Protein AF-A0A9D8EQS2-F1 (afdb_monomer_lite)

Radius of gyration: 25.52 Å; chains: 1; bounding box: 80×22×50 Å

Foldseek 3Di:
DPPVVVVVVVVVVVPPPPVPVVVVVVVVVVCVVVVVLVVVLVVLVVVLVVLVVVLVVLVVCLCPPCVVVVNCVCVVVSVVVNVVSVVVSVVSVVVSVVSVVD

Structure (mmCIF, N/CA/C/O backbone):
data_AF-A0A9D8EQS2-F1
#
_entry.id   AF-A0A9D8EQS2-F1
#
loop_
_atom_site.group_PDB
_atom_site.id
_atom_site.type_symbol
_atom_site.label_atom_id
_atom_site.label_alt_id
_atom_site.label_comp_id
_atom_site.label_asym_id
_atom_site.label_entity_id
_atom_site.label_seq_id
_atom_site.pdbx_PDB_ins_code
_atom_site.Cartn_x
_atom_site.Cartn_y
_atom_site.Cartn_z
_atom_site.occupancy
_atom_site.B_iso_or_equiv
_atom_site.auth_seq_id
_atom_site.auth_comp_id
_atom_site.auth_asym_id
_atom_site.auth_atom_id
_atom_site.pdbx_PDB_model_num
ATOM 1 N N . MET A 1 1 ? 59.128 -8.282 -11.156 1.00 52.72 1 MET A N 1
ATOM 2 C CA . MET A 1 1 ? 58.688 -6.878 -11.334 1.00 52.72 1 MET A CA 1
ATOM 3 C C . MET A 1 1 ? 57.461 -6.702 -12.256 1.00 52.72 1 MET A C 1
ATOM 5 O O . MET A 1 1 ? 57.143 -5.578 -12.597 1.00 52.72 1 MET A O 1
ATOM 9 N N . HIS A 1 2 ? 56.726 -7.765 -12.632 1.00 56.97 2 HIS A N 1
ATOM 10 C CA . HIS A 1 2 ? 55.561 -7.673 -13.544 1.00 56.97 2 HIS A CA 1
ATOM 11 C C . HIS A 1 2 ? 54.179 -7.747 -12.859 1.00 56.97 2 HIS A C 1
ATOM 13 O O . HIS A 1 2 ? 53.157 -7.644 -13.532 1.00 56.97 2 HIS A O 1
ATOM 19 N N . LYS A 1 3 ? 54.122 -7.941 -11.533 1.00 58.62 3 LYS A N 1
ATOM 20 C CA . LYS A 1 3 ? 52.856 -8.087 -10.787 1.00 58.62 3 LYS A CA 1
ATOM 21 C C . LYS A 1 3 ? 52.304 -6.747 -10.268 1.00 58.62 3 LYS A C 1
ATOM 23 O O . LYS A 1 3 ? 51.100 -6.548 -10.290 1.00 58.62 3 LYS A O 1
ATOM 28 N N . LEU A 1 4 ? 53.190 -5.798 -9.950 1.00 60.03 4 LEU A N 1
ATOM 29 C CA . LEU A 1 4 ? 52.857 -4.483 -9.377 1.00 60.03 4 LEU A CA 1
ATOM 30 C C . LEU A 1 4 ? 52.308 -3.466 -10.397 1.00 60.03 4 LEU A C 1
ATOM 32 O O . LEU A 1 4 ? 51.703 -2.474 -10.017 1.00 60.03 4 LEU A O 1
ATOM 36 N N . LEU A 1 5 ? 52.497 -3.704 -11.702 1.00 62.81 5 LEU A N 1
ATOM 37 C CA . LEU A 1 5 ? 51.922 -2.854 -12.754 1.00 62.81 5 LEU A CA 1
ATOM 38 C C . LEU A 1 5 ? 50.451 -3.177 -13.036 1.00 62.81 5 LEU A C 1
ATOM 40 O O . LEU A 1 5 ? 49.750 -2.332 -13.574 1.00 62.81 5 LEU A O 1
ATOM 44 N N . ARG A 1 6 ? 49.978 -4.382 -12.689 1.00 60.25 6 ARG A N 1
ATOM 45 C CA . ARG A 1 6 ? 48.573 -4.756 -12.887 1.00 60.25 6 ARG A CA 1
ATOM 46 C C . ARG A 1 6 ? 47.681 -4.190 -11.791 1.00 60.25 6 ARG A C 1
ATOM 48 O O . ARG A 1 6 ? 46.654 -3.621 -12.121 1.00 60.25 6 ARG A O 1
ATOM 55 N N . GLU A 1 7 ? 48.090 -4.282 -10.528 1.00 60.06 7 GLU A N 1
ATOM 56 C CA . GLU A 1 7 ? 47.300 -3.753 -9.402 1.00 60.06 7 GLU A CA 1
ATOM 57 C C . GLU A 1 7 ? 47.101 -2.235 -9.507 1.00 60.06 7 GLU A C 1
ATOM 59 O O . GLU A 1 7 ? 45.974 -1.766 -9.410 1.00 60.06 7 GLU A O 1
ATOM 64 N N . ASN A 1 8 ? 48.141 -1.485 -9.887 1.00 58.84 8 ASN A N 1
ATOM 65 C CA . ASN A 1 8 ? 48.027 -0.040 -10.117 1.00 58.84 8 ASN A CA 1
ATOM 66 C C . ASN A 1 8 ? 47.147 0.344 -11.322 1.00 58.84 8 ASN A C 1
ATOM 68 O O . ASN A 1 8 ? 46.695 1.481 -11.386 1.00 58.84 8 ASN A O 1
ATOM 72 N N . PHE A 1 9 ? 46.923 -0.556 -12.288 1.00 59.72 9 PHE A N 1
ATOM 73 C CA . PHE A 1 9 ? 45.974 -0.316 -13.384 1.00 59.72 9 PHE A CA 1
ATOM 74 C C . PHE A 1 9 ? 44.527 -0.556 -12.926 1.00 59.72 9 PHE A C 1
ATOM 76 O O . PHE A 1 9 ? 43.649 0.220 -13.281 1.00 59.72 9 PHE A O 1
ATOM 83 N N . TYR A 1 10 ? 44.289 -1.568 -12.081 1.00 60.00 10 TYR A N 1
ATOM 84 C CA . TYR A 1 10 ? 42.956 -1.860 -11.540 1.00 60.00 10 TYR A CA 1
ATOM 85 C C .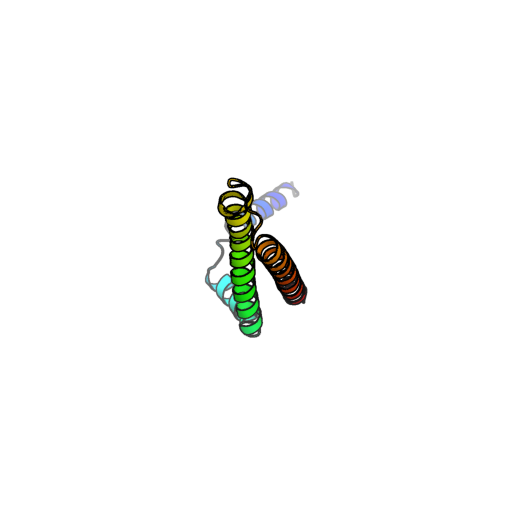 TYR A 1 10 ? 42.478 -0.826 -10.511 1.00 60.00 10 TYR A C 1
ATOM 87 O O . TYR A 1 10 ? 41.305 -0.468 -10.538 1.00 60.00 10 TYR A O 1
ATOM 95 N N . GLU A 1 11 ? 43.357 -0.311 -9.647 1.00 57.00 11 GLU A N 1
ATOM 96 C CA . GLU A 1 11 ? 42.986 0.702 -8.640 1.00 57.00 11 GLU A CA 1
ATOM 97 C C . GLU A 1 11 ? 42.620 2.051 -9.300 1.00 57.00 11 GLU A C 1
ATOM 99 O O . GLU A 1 11 ? 41.679 2.728 -8.891 1.00 57.00 11 GLU A O 1
ATOM 104 N N . LYS A 1 12 ? 43.316 2.417 -10.389 1.00 51.78 12 LYS A N 1
ATOM 105 C CA . LYS A 1 12 ? 43.167 3.719 -11.064 1.00 51.78 12 LYS A CA 1
ATOM 106 C C . LYS A 1 12 ? 41.942 3.816 -11.980 1.00 51.78 12 LYS A C 1
ATOM 108 O O . LYS A 1 12 ? 41.415 4.907 -12.173 1.00 51.78 12 LYS A O 1
ATOM 113 N N . ASP A 1 13 ? 41.459 2.689 -12.506 1.00 56.91 13 ASP A N 1
ATOM 114 C CA . ASP A 1 13 ? 40.234 2.635 -13.320 1.00 56.91 13 ASP A CA 1
ATOM 115 C C . ASP A 1 13 ? 38.948 2.776 -12.475 1.00 56.91 13 ASP A C 1
ATOM 117 O O . ASP A 1 13 ? 37.878 3.079 -13.016 1.00 56.91 13 ASP A O 1
ATOM 121 N N . ILE A 1 14 ? 39.034 2.569 -11.154 1.00 59.22 14 ILE A N 1
ATOM 122 C CA . ILE A 1 14 ? 37.894 2.671 -10.228 1.00 59.22 14 ILE A CA 1
ATOM 123 C C . ILE A 1 14 ? 37.702 4.117 -9.735 1.00 59.22 14 ILE A C 1
ATOM 125 O O . ILE A 1 14 ? 36.561 4.541 -9.549 1.00 59.22 14 ILE A O 1
ATOM 129 N N . GLU A 1 15 ? 38.774 4.904 -9.593 1.00 58.09 15 GLU A N 1
ATOM 130 C CA . GLU A 1 15 ? 38.707 6.268 -9.035 1.00 58.09 15 GLU A CA 1
ATOM 131 C C . GLU A 1 15 ? 38.227 7.359 -10.014 1.00 58.09 15 GLU A C 1
ATOM 133 O O . GLU A 1 15 ? 37.746 8.398 -9.567 1.00 58.09 15 GLU A O 1
ATOM 138 N N . GLU A 1 16 ? 38.264 7.142 -11.334 1.00 56.59 16 GLU A N 1
ATOM 139 C CA . GLU A 1 16 ? 37.928 8.192 -12.319 1.00 56.59 16 GLU A CA 1
ATOM 140 C C . GLU A 1 16 ? 36.873 7.816 -13.364 1.00 56.59 16 GLU A C 1
ATOM 142 O O . GLU A 1 16 ? 36.673 8.530 -14.353 1.00 56.59 16 GLU A O 1
ATOM 147 N N . LYS A 1 17 ? 36.093 6.755 -13.138 1.00 60.97 17 LYS A N 1
ATOM 148 C CA . LYS A 1 17 ? 34.895 6.520 -13.953 1.00 60.97 17 LYS A CA 1
ATOM 149 C C . LYS A 1 17 ? 33.774 7.454 -13.498 1.00 60.97 17 LYS A C 1
ATOM 151 O O . LYS A 1 17 ? 32.770 7.019 -12.937 1.00 60.97 17 LYS A O 1
ATOM 156 N N . GLN A 1 18 ? 33.955 8.755 -13.735 1.00 63.59 18 GLN A N 1
ATOM 157 C CA . GLN A 1 18 ? 32.896 9.747 -13.596 1.00 63.59 18 GLN A CA 1
ATOM 158 C C . GLN A 1 18 ? 31.686 9.210 -14.355 1.00 63.59 18 GLN A C 1
ATOM 160 O O . GLN A 1 18 ? 31.765 8.938 -15.556 1.00 63.59 18 GLN A O 1
ATOM 165 N N . LEU A 1 19 ? 30.599 8.959 -13.628 1.00 64.88 19 LEU A N 1
ATOM 166 C CA . LEU A 1 19 ? 29.371 8.408 -14.176 1.00 64.88 19 LEU A CA 1
ATOM 167 C C . LEU A 1 19 ? 28.833 9.402 -15.213 1.00 64.88 19 LEU A C 1
ATOM 169 O O . LEU A 1 19 ? 28.110 10.338 -14.872 1.00 64.88 19 LEU A O 1
ATOM 173 N N . ASP A 1 20 ? 29.235 9.239 -16.476 1.00 79.00 20 ASP A N 1
ATOM 174 C CA . ASP A 1 20 ? 28.861 10.158 -17.541 1.00 79.00 20 ASP A CA 1
ATOM 175 C C . ASP A 1 20 ? 27.337 10.138 -17.659 1.00 79.00 20 ASP A C 1
ATOM 177 O O . ASP A 1 20 ? 26.719 9.132 -18.031 1.00 79.00 20 ASP A O 1
ATOM 181 N N . ARG A 1 21 ? 26.721 11.276 -17.332 1.00 75.19 21 ARG A N 1
ATOM 182 C CA . ARG A 1 21 ? 25.273 11.483 -17.387 1.00 75.19 21 ARG A CA 1
ATOM 183 C C . ARG A 1 21 ? 24.719 11.088 -18.758 1.00 75.19 21 ARG A C 1
ATOM 185 O O . ARG A 1 21 ? 23.594 10.596 -18.846 1.00 75.19 21 ARG A O 1
ATOM 192 N N . ARG A 1 22 ? 25.514 11.225 -19.826 1.00 79.31 22 ARG A N 1
ATOM 193 C CA . ARG A 1 22 ? 25.165 10.800 -21.188 1.00 79.31 22 ARG A CA 1
ATOM 194 C C . ARG A 1 22 ? 25.039 9.281 -21.326 1.00 79.31 22 ARG A C 1
ATOM 196 O O . ARG A 1 22 ? 24.165 8.811 -22.053 1.00 79.31 22 ARG A O 1
ATOM 203 N N . THR A 1 23 ? 25.869 8.518 -20.623 1.00 75.44 23 THR A N 1
ATOM 204 C CA . THR A 1 23 ? 25.820 7.049 -20.582 1.00 75.44 23 THR A CA 1
ATOM 205 C C . THR A 1 23 ? 24.595 6.566 -19.805 1.00 75.44 23 THR A C 1
ATOM 207 O O . THR A 1 23 ? 23.861 5.708 -20.296 1.00 75.44 23 THR A O 1
ATOM 210 N N . VAL A 1 24 ? 24.284 7.196 -18.667 1.00 79.94 24 VAL A N 1
ATOM 211 C CA . VAL A 1 24 ? 23.060 6.914 -17.888 1.00 79.94 24 VAL A CA 1
ATOM 212 C C . VAL A 1 24 ? 21.798 7.219 -18.702 1.00 79.94 24 VAL A C 1
ATOM 214 O O . VAL A 1 24 ? 20.863 6.422 -18.735 1.00 79.94 24 VAL A O 1
ATOM 217 N N . LEU A 1 25 ? 21.781 8.335 -19.434 1.00 80.94 25 LEU A N 1
ATOM 218 C CA . LEU A 1 25 ? 20.661 8.704 -20.305 1.00 80.94 25 LEU A CA 1
ATOM 219 C C . LEU A 1 25 ? 20.453 7.716 -21.465 1.00 80.94 25 LEU A C 1
ATOM 221 O O . LEU A 1 25 ? 19.309 7.466 -21.847 1.00 80.94 25 LEU A O 1
ATOM 225 N N . LYS A 1 26 ? 21.524 7.119 -22.008 1.00 79.69 26 LYS A N 1
ATOM 226 C CA . LYS A 1 26 ? 21.409 6.050 -23.016 1.00 79.69 26 LYS A CA 1
ATOM 227 C C . LYS A 1 26 ? 20.785 4.784 -22.429 1.00 79.69 26 LYS A C 1
ATOM 229 O O . LYS A 1 26 ? 19.923 4.203 -23.079 1.00 79.69 26 LYS A O 1
ATOM 234 N N . LEU A 1 27 ? 21.156 4.403 -21.204 1.00 76.62 27 LEU A N 1
ATOM 235 C CA . LEU A 1 27 ? 20.557 3.271 -20.483 1.00 76.62 27 LEU A CA 1
ATOM 236 C C . LEU A 1 27 ? 19.072 3.512 -20.173 1.00 76.62 27 LEU A C 1
ATOM 238 O O . LEU A 1 27 ? 18.243 2.646 -20.435 1.00 76.62 27 LEU A O 1
ATOM 242 N N . LEU A 1 28 ? 18.702 4.722 -19.744 1.00 76.62 28 LEU A N 1
ATOM 243 C CA . LEU A 1 28 ? 17.294 5.121 -19.591 1.00 76.62 28 LEU A CA 1
ATOM 244 C C . LEU A 1 28 ? 16.520 5.072 -20.923 1.00 76.62 28 LEU A C 1
ATOM 246 O O . LEU A 1 28 ? 15.309 4.851 -20.941 1.00 76.62 28 LEU A O 1
ATOM 250 N N . GLY A 1 29 ? 17.214 5.224 -22.054 1.00 76.69 29 GLY A N 1
ATOM 251 C CA . GLY A 1 29 ? 16.670 4.994 -23.391 1.00 76.69 29 GLY A CA 1
ATOM 252 C C . GLY A 1 29 ? 16.236 3.546 -23.654 1.00 76.69 29 GLY A C 1
ATOM 253 O O . GLY A 1 29 ? 15.306 3.342 -24.430 1.00 76.69 29 GLY A O 1
ATOM 254 N N . TYR A 1 30 ? 16.821 2.556 -22.974 1.00 72.25 30 TYR A N 1
ATOM 255 C CA . TYR A 1 30 ? 16.389 1.152 -23.051 1.00 72.25 30 TYR A CA 1
ATOM 256 C C . TYR A 1 30 ? 15.157 0.851 -22.188 1.00 72.25 30 TYR A C 1
ATOM 258 O O . TYR A 1 30 ? 14.444 -0.108 -22.458 1.00 72.25 30 TYR A O 1
ATOM 266 N N . VAL A 1 31 ? 14.844 1.706 -21.209 1.00 72.81 31 VAL A N 1
ATOM 267 C CA . VAL A 1 31 ? 13.598 1.640 -20.417 1.00 72.81 31 VAL A CA 1
ATOM 268 C C . VAL A 1 31 ? 12.405 2.193 -21.214 1.00 72.81 31 VAL A C 1
ATOM 270 O O . VAL A 1 31 ? 11.244 1.952 -20.891 1.00 72.81 31 VAL A O 1
ATOM 273 N N . LYS A 1 32 ? 12.670 2.927 -22.303 1.00 71.69 32 LYS A N 1
ATOM 274 C CA . LYS A 1 32 ? 11.669 3.596 -23.147 1.00 71.69 32 LYS A CA 1
ATOM 275 C C . LYS A 1 32 ? 10.534 2.683 -23.666 1.00 71.69 32 LYS A C 1
ATOM 277 O O . LYS A 1 32 ? 9.401 3.160 -23.613 1.00 71.69 32 LYS A O 1
ATOM 282 N N . PRO A 1 33 ? 10.763 1.430 -24.116 1.00 77.19 33 PRO A N 1
ATOM 283 C CA . PRO A 1 33 ? 9.682 0.506 -24.482 1.00 77.19 33 PRO A CA 1
ATOM 284 C C . PRO A 1 33 ? 8.846 -0.001 -23.289 1.00 77.19 33 PRO A C 1
ATOM 286 O O . PRO A 1 33 ? 7.693 -0.363 -23.488 1.00 77.19 33 PRO A O 1
ATOM 289 N N . TYR A 1 34 ? 9.364 0.049 -22.056 1.00 78.19 34 TYR A N 1
ATOM 290 C CA . TYR A 1 34 ? 8.699 -0.444 -20.836 1.00 78.19 34 TYR A CA 1
ATOM 291 C C . TYR A 1 34 ? 8.128 0.671 -19.949 1.00 78.19 34 TYR A C 1
ATOM 293 O O . TYR A 1 34 ? 7.760 0.436 -18.802 1.00 78.19 34 TYR A O 1
ATOM 301 N N . LYS A 1 35 ? 8.023 1.906 -20.458 1.00 81.19 35 LYS A N 1
ATOM 302 C CA . LYS A 1 35 ? 7.525 3.062 -19.688 1.00 81.19 35 LYS A CA 1
ATOM 303 C C . LYS A 1 35 ? 6.144 2.848 -19.076 1.00 81.19 35 LYS A C 1
ATOM 305 O O . LYS A 1 35 ? 5.878 3.387 -18.007 1.00 81.19 35 LYS A O 1
ATOM 310 N N . PHE A 1 36 ? 5.280 2.089 -19.750 1.00 83.69 36 PHE A N 1
ATOM 311 C CA . PHE A 1 36 ? 3.962 1.749 -19.225 1.00 83.69 36 PHE A CA 1
ATOM 312 C C . PHE A 1 36 ? 4.065 0.828 -18.005 1.00 83.69 36 PHE A C 1
ATOM 314 O O . PHE A 1 36 ? 3.471 1.139 -16.980 1.00 83.69 36 PHE A O 1
ATOM 321 N N . LEU A 1 37 ? 4.873 -0.238 -18.083 1.00 82.81 37 LEU A N 1
ATOM 322 C CA . LEU A 1 37 ? 5.123 -1.134 -16.950 1.00 82.81 37 LEU A CA 1
ATOM 323 C C . LEU A 1 37 ? 5.762 -0.366 -15.794 1.00 82.81 37 LEU A C 1
ATOM 325 O O . LEU A 1 37 ? 5.288 -0.457 -14.672 1.00 82.81 37 LEU A O 1
ATOM 329 N N . LEU A 1 38 ? 6.767 0.469 -16.075 1.00 84.50 38 LEU A N 1
ATOM 330 C CA . LEU A 1 38 ? 7.417 1.290 -15.055 1.00 84.50 38 LEU A CA 1
ATOM 331 C C . LEU A 1 38 ? 6.419 2.237 -14.366 1.00 84.50 38 LEU A C 1
ATOM 333 O O . LEU A 1 38 ? 6.399 2.335 -13.143 1.00 84.50 38 LEU A O 1
ATOM 337 N N . GLY A 1 39 ? 5.573 2.917 -15.147 1.00 87.69 39 GLY A N 1
ATOM 338 C CA . GLY A 1 39 ? 4.527 3.792 -14.618 1.00 87.69 39 GLY A CA 1
ATOM 339 C C . GLY A 1 39 ? 3.501 3.031 -13.778 1.00 87.69 39 GLY A C 1
ATOM 340 O O . GLY A 1 39 ? 3.133 3.496 -12.701 1.00 87.69 39 GLY A O 1
ATOM 341 N N . LEU A 1 40 ? 3.093 1.845 -14.232 1.00 86.75 40 LEU A N 1
A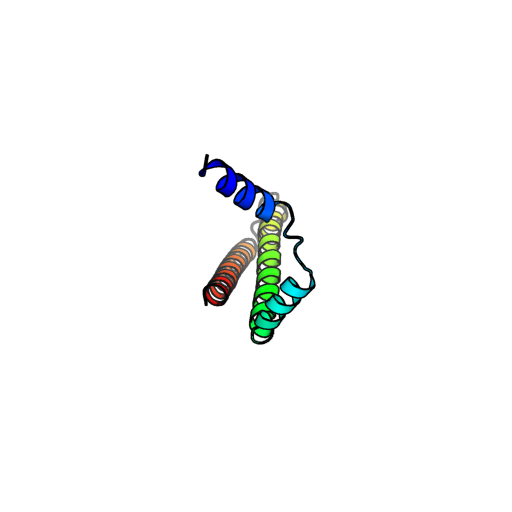TOM 342 C CA . LEU A 1 40 ? 2.182 0.964 -13.510 1.00 86.75 40 LEU A CA 1
ATOM 343 C C . LEU A 1 40 ? 2.796 0.481 -12.189 1.00 86.75 40 LEU A C 1
ATOM 345 O O . LEU A 1 40 ? 2.133 0.567 -11.161 1.00 86.75 40 LEU A O 1
ATOM 349 N N . THR A 1 41 ? 4.063 0.062 -12.179 1.00 85.31 41 THR A N 1
ATOM 350 C CA . THR A 1 41 ? 4.781 -0.353 -10.964 1.00 85.31 41 THR A CA 1
ATOM 351 C C . THR A 1 41 ? 4.913 0.791 -9.965 1.00 85.31 41 THR A C 1
ATOM 353 O O . THR A 1 41 ? 4.668 0.591 -8.778 1.00 85.31 41 THR A O 1
ATOM 356 N N . VAL A 1 42 ? 5.253 2.002 -10.420 1.00 89.94 42 VAL A N 1
ATOM 357 C CA . VAL A 1 42 ? 5.307 3.189 -9.546 1.00 89.94 42 VAL A CA 1
ATOM 358 C C . VAL A 1 42 ? 3.924 3.504 -8.976 1.00 89.94 42 VAL A C 1
ATOM 360 O O . VAL A 1 42 ? 3.800 3.794 -7.789 1.00 89.94 42 VAL A O 1
ATOM 363 N N . PHE A 1 43 ? 2.877 3.422 -9.794 1.00 90.19 43 PHE A N 1
ATOM 364 C CA . PHE A 1 43 ? 1.506 3.646 -9.346 1.00 90.19 43 PHE A CA 1
ATOM 365 C C . PHE A 1 43 ? 1.052 2.605 -8.312 1.00 90.19 43 PHE A C 1
ATOM 367 O O . PHE A 1 43 ? 0.525 2.977 -7.264 1.00 90.19 43 PHE A O 1
ATOM 374 N N . LEU A 1 44 ? 1.315 1.321 -8.570 1.00 86.25 44 LEU A N 1
ATOM 375 C CA . LEU A 1 44 ? 1.093 0.226 -7.624 1.00 86.25 44 LEU A CA 1
ATOM 376 C C . LEU A 1 44 ? 1.827 0.495 -6.311 1.00 86.25 44 LEU A C 1
ATOM 378 O O . LEU A 1 44 ? 1.195 0.467 -5.266 1.00 86.25 44 LEU A O 1
ATOM 382 N N . LEU A 1 45 ? 3.110 0.860 -6.366 1.00 89.50 45 LEU A N 1
ATOM 383 C CA . LEU A 1 45 ? 3.917 1.170 -5.186 1.00 89.50 45 LEU A CA 1
ATOM 384 C C . LEU A 1 45 ? 3.302 2.284 -4.326 1.00 89.50 45 LEU A C 1
ATOM 386 O O . LEU A 1 45 ? 3.289 2.172 -3.102 1.00 89.50 45 LEU A O 1
ATOM 390 N N . LEU A 1 46 ? 2.762 3.336 -4.948 1.00 93.00 46 LEU A N 1
ATOM 391 C CA . LEU A 1 46 ? 2.066 4.405 -4.225 1.00 93.00 46 LEU A CA 1
ATOM 392 C C . LEU A 1 46 ? 0.778 3.910 -3.555 1.00 93.00 46 LEU A C 1
ATOM 394 O O . LEU A 1 46 ? 0.500 4.302 -2.422 1.00 93.00 46 LEU A O 1
ATOM 398 N N . ILE A 1 47 ? 0.006 3.046 -4.222 1.00 89.62 47 ILE A N 1
ATOM 399 C CA . ILE A 1 47 ? -1.190 2.427 -3.630 1.00 89.62 47 ILE A CA 1
ATOM 400 C C . ILE A 1 47 ? -0.799 1.555 -2.438 1.00 89.62 47 ILE A C 1
ATOM 402 O O . ILE A 1 47 ? -1.416 1.670 -1.379 1.00 89.62 47 ILE A O 1
ATOM 406 N N . THR A 1 48 ? 0.229 0.719 -2.584 1.00 87.06 48 THR A N 1
ATOM 407 C CA . THR A 1 48 ? 0.708 -0.157 -1.510 1.00 87.06 48 THR A CA 1
ATOM 408 C C . THR A 1 48 ? 1.156 0.671 -0.306 1.00 87.06 48 THR A C 1
ATOM 410 O O . THR A 1 48 ? 0.696 0.428 0.805 1.00 87.06 48 THR A O 1
ATOM 413 N N . ALA A 1 49 ? 1.947 1.726 -0.527 1.00 90.81 49 ALA A N 1
ATOM 414 C CA . ALA A 1 49 ? 2.374 2.637 0.537 1.00 90.81 49 ALA A CA 1
ATOM 415 C C . ALA A 1 49 ? 1.192 3.360 1.214 1.00 90.81 49 ALA A C 1
ATOM 417 O O . ALA A 1 49 ? 1.191 3.566 2.426 1.00 90.81 49 ALA A O 1
ATOM 418 N N . ALA A 1 50 ? 0.158 3.738 0.457 1.00 91.00 50 ALA A N 1
ATOM 419 C CA . ALA A 1 50 ? -1.047 4.324 1.038 1.00 91.00 50 ALA A CA 1
ATOM 420 C C . ALA A 1 50 ? -1.817 3.309 1.902 1.00 91.00 50 ALA A C 1
ATOM 422 O O . ALA A 1 50 ? -2.254 3.654 3.000 1.00 91.00 50 ALA A O 1
ATOM 423 N N . LEU A 1 51 ? -1.956 2.061 1.442 1.00 85.25 51 LEU A N 1
ATOM 424 C CA . LEU A 1 51 ? -2.605 0.981 2.195 1.00 85.25 51 LEU A CA 1
ATOM 425 C C . LEU A 1 51 ? -1.863 0.681 3.504 1.00 85.25 51 LEU A C 1
ATOM 427 O O . LEU A 1 51 ? -2.508 0.565 4.547 1.00 85.25 51 LEU A O 1
ATOM 431 N N . GLU A 1 52 ? -0.529 0.680 3.479 1.00 87.94 52 GLU A N 1
ATOM 432 C CA . GLU A 1 52 ? 0.310 0.521 4.676 1.00 87.94 52 GLU A CA 1
ATOM 433 C C . GLU A 1 52 ? 0.032 1.592 5.741 1.00 87.94 52 GLU A C 1
ATOM 435 O O . GLU A 1 52 ? 0.143 1.313 6.932 1.00 87.94 52 GLU A O 1
ATOM 440 N N . ILE A 1 53 ? -0.377 2.803 5.342 1.00 91.00 53 ILE A N 1
ATOM 441 C CA . ILE A 1 53 ? -0.776 3.883 6.263 1.00 91.00 53 ILE A CA 1
ATOM 442 C C . ILE A 1 53 ? -2.235 3.724 6.726 1.00 91.00 53 ILE A C 1
ATOM 444 O O . ILE A 1 53 ? -2.577 4.080 7.859 1.00 91.00 53 ILE A O 1
ATOM 448 N N . VAL A 1 54 ? -3.117 3.172 5.889 1.00 89.44 54 VAL A N 1
ATOM 449 C CA . VAL A 1 54 ? -4.524 2.923 6.253 1.00 89.44 54 VAL A CA 1
ATOM 450 C C . VAL A 1 54 ? -4.631 1.892 7.381 1.00 89.44 54 VAL A C 1
ATOM 452 O O . VAL A 1 54 ? -5.449 2.062 8.286 1.00 89.44 54 VAL A O 1
ATOM 455 N N . VAL A 1 55 ? -3.780 0.864 7.381 1.00 87.44 55 VAL A N 1
ATOM 456 C CA . VAL A 1 55 ? -3.733 -0.185 8.417 1.00 87.44 55 VAL A CA 1
ATOM 457 C C . VAL A 1 55 ? -3.593 0.386 9.847 1.00 87.44 55 VAL A C 1
ATOM 459 O O . VAL A 1 55 ? -4.498 0.163 10.659 1.00 87.44 55 VAL A O 1
ATOM 462 N N . PRO A 1 56 ? -2.546 1.161 10.205 1.00 91.19 56 PRO A N 1
ATOM 463 C CA . PRO A 1 56 ? -2.409 1.736 11.544 1.00 91.19 56 PRO A CA 1
ATOM 464 C C . PRO A 1 56 ? -3.505 2.761 11.865 1.00 91.19 56 PRO A C 1
ATOM 466 O O . PRO A 1 56 ? -3.880 2.915 13.029 1.00 91.19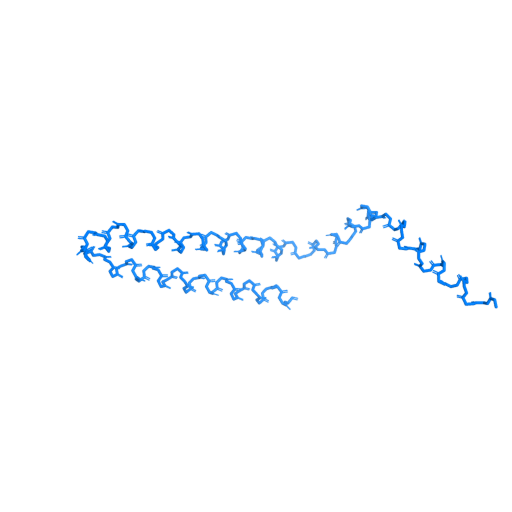 56 PRO A O 1
ATOM 469 N N . TYR A 1 57 ? -4.074 3.429 10.856 1.00 91.50 57 TYR A N 1
ATOM 470 C CA . TYR A 1 57 ? -5.205 4.337 11.053 1.00 91.50 57 TYR A CA 1
ATOM 471 C C . TYR A 1 57 ? -6.482 3.595 11.474 1.00 91.50 57 TYR A C 1
ATOM 473 O O . TYR A 1 57 ? -7.171 4.018 12.406 1.00 91.50 57 TYR A O 1
ATOM 481 N N . LEU A 1 58 ? -6.777 2.455 10.846 1.00 87.94 58 LEU A N 1
ATOM 482 C CA . LEU A 1 58 ? -7.898 1.601 11.240 1.00 87.94 58 LEU A CA 1
ATOM 483 C C . LEU A 1 58 ? -7.709 1.038 12.653 1.00 87.94 58 LEU A C 1
ATOM 485 O O . LEU A 1 58 ? -8.661 1.050 13.436 1.00 87.94 58 LEU A O 1
ATOM 489 N N . ILE A 1 59 ? -6.485 0.634 13.013 1.00 90.19 59 ILE A N 1
ATOM 490 C CA . ILE A 1 59 ? -6.151 0.191 14.378 1.00 90.19 59 ILE A CA 1
ATOM 491 C C . ILE A 1 59 ? -6.407 1.315 15.388 1.00 90.19 59 ILE A C 1
ATOM 493 O O . ILE A 1 59 ? -7.027 1.082 16.426 1.00 90.19 59 ILE A O 1
ATOM 497 N N . LYS A 1 60 ? -6.008 2.551 15.069 1.00 90.94 60 LYS A N 1
ATOM 498 C CA . LYS A 1 60 ? -6.287 3.712 15.922 1.00 90.94 60 LYS A CA 1
ATOM 499 C C . LYS A 1 60 ? -7.788 3.902 16.153 1.00 90.94 60 LYS A C 1
ATOM 501 O O . LYS A 1 60 ? -8.207 4.094 17.290 1.00 90.94 60 LYS A O 1
ATOM 506 N N . ILE A 1 61 ? -8.614 3.806 15.108 1.00 88.12 61 ILE A N 1
ATOM 507 C CA . ILE A 1 61 ? -10.077 3.930 15.246 1.00 88.12 61 ILE A CA 1
ATOM 508 C C . ILE A 1 61 ? -10.659 2.773 16.072 1.00 88.12 61 ILE A C 1
ATOM 510 O O . ILE A 1 61 ? -11.564 2.994 16.882 1.00 88.12 61 ILE A O 1
ATOM 514 N N . ALA A 1 62 ? -10.152 1.552 15.886 1.00 87.31 62 ALA A N 1
ATOM 515 C CA . ALA A 1 62 ? -10.515 0.394 16.703 1.00 87.31 62 ALA A CA 1
ATOM 516 C C . ALA A 1 62 ? -10.292 0.681 18.195 1.00 87.31 62 ALA A C 1
ATOM 518 O O . ALA A 1 62 ? -11.205 0.496 19.003 1.00 87.31 62 ALA A O 1
ATOM 519 N N . ILE A 1 63 ? -9.105 1.183 18.542 1.00 87.12 63 ILE A N 1
ATOM 520 C CA . ILE A 1 63 ? -8.726 1.494 19.922 1.00 87.12 63 ILE A CA 1
ATOM 521 C C . ILE A 1 63 ? -9.569 2.652 20.466 1.00 87.12 63 ILE A C 1
ATOM 523 O O . ILE A 1 63 ? -10.300 2.477 21.440 1.00 87.12 63 ILE A O 1
ATOM 527 N N . ASP A 1 64 ? -9.520 3.814 19.813 1.00 86.12 64 ASP A N 1
ATOM 528 C CA . ASP A 1 64 ? -10.075 5.060 20.349 1.00 86.12 64 ASP A CA 1
ATOM 529 C C . ASP A 1 64 ? -11.607 5.037 20.438 1.00 86.12 64 ASP A C 1
ATOM 531 O O . ASP A 1 64 ? -12.179 5.579 21.385 1.00 86.12 64 ASP A O 1
ATOM 535 N N . ARG A 1 65 ? -12.292 4.429 19.456 1.00 82.44 65 ARG A N 1
ATOM 536 C CA . ARG A 1 65 ? -13.762 4.484 19.368 1.00 82.44 65 ARG A CA 1
ATOM 537 C C . ARG A 1 65 ? -14.486 3.254 19.891 1.00 82.44 65 ARG A C 1
ATOM 539 O O . ARG A 1 65 ? -15.641 3.403 20.276 1.00 82.44 65 ARG A O 1
ATOM 546 N N . HIS A 1 66 ? -13.857 2.080 19.897 1.00 82.44 66 HIS A N 1
ATOM 547 C CA . HIS A 1 66 ? -14.552 0.839 20.256 1.00 82.44 66 HIS A CA 1
ATOM 548 C C . HIS A 1 66 ? -13.970 0.186 21.510 1.00 82.44 66 HIS A C 1
ATOM 550 O O . HIS A 1 66 ? -14.723 -0.170 22.417 1.00 82.44 66 HIS A O 1
ATOM 556 N N . LEU A 1 67 ? -12.640 0.085 21.607 1.00 82.19 67 LEU A N 1
ATOM 557 C CA . LEU A 1 67 ? -11.977 -0.561 22.744 1.00 82.19 67 LEU A CA 1
ATOM 558 C C . LEU A 1 67 ? -11.975 0.317 24.006 1.00 82.19 67 LEU A C 1
ATOM 560 O O . LEU A 1 67 ? -12.427 -0.139 25.053 1.00 82.19 67 LEU A O 1
ATOM 564 N N . THR A 1 68 ? -11.531 1.576 23.916 1.00 85.06 68 THR A N 1
ATOM 565 C CA . THR A 1 68 ? -11.465 2.503 25.065 1.00 85.06 68 THR A CA 1
ATOM 566 C C . THR A 1 68 ? -12.827 2.742 25.734 1.00 85.06 68 THR A C 1
ATOM 568 O O . THR A 1 68 ? -12.920 2.589 26.952 1.00 85.06 68 THR A O 1
ATOM 571 N N . PRO A 1 69 ? -13.908 3.074 25.000 1.00 85.62 69 PRO A N 1
ATOM 572 C CA . PRO A 1 69 ? -15.226 3.252 25.608 1.00 85.62 69 PRO A CA 1
ATOM 573 C C . PRO A 1 69 ? -15.966 1.929 25.879 1.00 85.62 69 PRO A C 1
ATOM 575 O O . PRO A 1 69 ? -17.105 1.983 26.338 1.00 85.62 69 PRO A O 1
ATOM 578 N N . GLN A 1 70 ? -15.363 0.767 25.572 1.00 80.31 70 GLN A N 1
ATOM 579 C CA . GLN A 1 70 ? -15.971 -0.574 25.653 1.00 80.31 70 GLN A CA 1
ATOM 580 C C . GLN A 1 70 ? -17.297 -0.711 24.882 1.00 80.31 70 GLN A C 1
ATOM 582 O O . GLN A 1 70 ? -18.147 -1.542 25.203 1.00 80.31 70 GLN A O 1
ATOM 587 N N . LYS A 1 71 ? -17.482 0.107 23.843 1.00 81.00 71 LYS A N 1
ATOM 588 C CA . LYS A 1 71 ? -18.663 0.087 22.977 1.00 81.00 71 LYS A CA 1
ATOM 589 C C . LYS A 1 71 ? -18.303 -0.618 21.683 1.00 81.00 71 LYS A C 1
ATOM 591 O O . LYS A 1 71 ? -17.698 -0.033 20.791 1.00 81.00 71 LYS A O 1
ATOM 596 N N . LEU A 1 72 ? -18.678 -1.890 21.590 1.00 80.31 72 LEU A N 1
ATOM 597 C CA . LEU A 1 72 ? -18.393 -2.723 20.418 1.00 80.31 72 LEU A CA 1
ATOM 598 C C . LEU A 1 72 ? -19.397 -2.525 19.273 1.00 80.31 72 LEU A C 1
ATOM 600 O O . LEU A 1 72 ? -19.289 -3.193 18.244 1.00 80.31 72 LEU A O 1
ATOM 604 N N . ASP A 1 73 ? -20.347 -1.601 19.425 1.00 82.69 73 ASP A N 1
ATOM 605 C CA . ASP A 1 73 ? -21.323 -1.268 18.393 1.00 82.69 73 ASP A CA 1
ATOM 606 C C . ASP A 1 73 ? -20.609 -0.825 17.114 1.00 82.69 73 ASP A C 1
ATOM 608 O O . ASP A 1 73 ? -19.952 0.211 17.061 1.00 82.69 73 ASP A O 1
ATOM 612 N N . GLY A 1 74 ? -20.721 -1.650 16.075 1.00 81.75 74 GLY A N 1
ATOM 613 C CA . GLY A 1 74 ? -20.092 -1.411 14.779 1.00 81.75 74 GLY A CA 1
ATOM 614 C C . GLY A 1 74 ? -18.626 -1.850 14.659 1.00 81.75 74 GLY A C 1
ATOM 615 O O . GLY A 1 74 ? -18.070 -1.785 13.561 1.00 81.75 74 GLY A O 1
ATOM 616 N N . PHE A 1 75 ? -18.025 -2.393 15.723 1.00 86.25 75 PHE A N 1
ATOM 617 C CA . PHE A 1 75 ? -16.637 -2.871 15.717 1.00 86.25 75 PHE A CA 1
ATOM 618 C C . PHE A 1 75 ? -16.407 -3.989 14.690 1.00 86.25 75 PHE A C 1
ATOM 620 O O . PHE A 1 75 ? -15.365 -4.035 14.038 1.00 86.25 75 PHE A O 1
ATOM 627 N N . ILE A 1 76 ? -17.411 -4.848 14.477 1.00 87.69 76 ILE A N 1
ATOM 628 C CA . ILE A 1 76 ? -17.337 -5.935 13.493 1.00 87.69 76 ILE A CA 1
ATOM 629 C C . ILE A 1 76 ? -17.169 -5.421 12.056 1.00 87.69 76 ILE A C 1
ATOM 631 O O . ILE A 1 76 ? -16.397 -5.999 11.296 1.00 87.69 76 ILE A O 1
ATOM 635 N N . TYR A 1 77 ? -17.805 -4.301 11.688 1.00 89.31 77 TYR A N 1
ATOM 636 C CA . TYR A 1 77 ? -17.619 -3.698 10.363 1.00 89.31 77 TYR A CA 1
ATOM 637 C C . TYR A 1 77 ? -16.196 -3.173 10.190 1.00 89.31 77 TYR A C 1
ATOM 639 O O . TYR A 1 77 ? -15.635 -3.279 9.103 1.00 89.31 77 TYR A O 1
ATOM 647 N N . LEU A 1 78 ? -15.595 -2.652 11.263 1.00 88.62 78 LEU A N 1
ATOM 648 C CA . LEU A 1 78 ? -14.214 -2.185 11.246 1.00 88.62 78 LEU A CA 1
ATOM 649 C C . LEU A 1 78 ? -13.218 -3.348 11.134 1.00 88.62 78 LEU A C 1
ATOM 651 O O . LEU A 1 78 ? -12.257 -3.234 10.379 1.00 88.62 78 LEU A O 1
ATOM 655 N N . ILE A 1 79 ? -13.481 -4.481 11.795 1.00 88.69 79 ILE A N 1
ATOM 656 C CA . ILE A 1 79 ? -12.697 -5.718 11.627 1.00 88.69 79 ILE A CA 1
ATOM 657 C C . ILE A 1 79 ? -12.799 -6.240 10.189 1.00 88.69 79 ILE A C 1
ATOM 659 O O . ILE A 1 79 ? -11.779 -6.569 9.585 1.00 88.69 79 ILE A O 1
ATOM 663 N N . ILE A 1 80 ? -14.008 -6.298 9.622 1.00 92.88 80 ILE A N 1
ATOM 664 C CA . ILE A 1 80 ? -14.217 -6.747 8.237 1.00 92.88 80 ILE A CA 1
ATOM 665 C C . ILE A 1 80 ? -13.501 -5.810 7.259 1.00 92.88 80 ILE A C 1
ATOM 667 O O . ILE A 1 80 ? -12.798 -6.281 6.367 1.00 92.88 80 ILE A O 1
ATOM 671 N N . LEU A 1 81 ? -13.631 -4.493 7.446 1.00 90.88 81 LEU A N 1
ATOM 672 C CA . LEU A 1 81 ? -12.940 -3.492 6.633 1.00 90.88 81 LEU A CA 1
ATOM 673 C C . LEU A 1 81 ? -11.418 -3.641 6.735 1.00 90.88 81 LEU A C 1
ATOM 675 O O . LEU A 1 81 ? -10.734 -3.603 5.718 1.00 90.88 81 LEU A O 1
ATOM 679 N N . PHE A 1 82 ? -10.891 -3.850 7.940 1.00 89.62 82 PHE A N 1
ATOM 680 C CA . PHE A 1 82 ? -9.469 -4.090 8.166 1.00 89.62 82 PHE A CA 1
ATOM 681 C C . PHE A 1 82 ? -8.985 -5.349 7.440 1.00 89.62 82 PHE A C 1
ATOM 683 O O . PHE A 1 82 ? -7.988 -5.300 6.721 1.00 89.62 82 PHE A O 1
ATOM 690 N N . GLY A 1 83 ? -9.731 -6.453 7.545 1.00 92.12 83 GLY A N 1
ATOM 691 C CA . GLY A 1 83 ? -9.443 -7.679 6.802 1.00 92.12 83 GLY A CA 1
ATOM 692 C C . GLY A 1 83 ? -9.466 -7.472 5.284 1.00 92.12 83 GLY A C 1
ATOM 693 O O . GLY A 1 83 ? -8.580 -7.960 4.585 1.00 92.12 83 GLY A O 1
ATOM 694 N N . ALA A 1 84 ? -10.428 -6.700 4.773 1.00 92.94 84 ALA A N 1
ATOM 695 C CA . ALA A 1 84 ? -10.514 -6.364 3.354 1.00 92.94 84 ALA A CA 1
ATOM 696 C C . ALA A 1 84 ? -9.329 -5.504 2.879 1.00 92.94 84 ALA A C 1
ATOM 698 O O . ALA A 1 84 ? -8.806 -5.742 1.790 1.00 92.94 84 ALA A O 1
ATOM 699 N N . VAL A 1 85 ? -8.871 -4.547 3.695 1.00 89.94 85 VAL A N 1
ATOM 700 C CA . VAL A 1 85 ? -7.678 -3.732 3.404 1.00 89.94 85 VAL A CA 1
ATOM 701 C C . VAL A 1 85 ? -6.427 -4.604 3.336 1.00 89.94 85 VAL A C 1
ATOM 703 O O . VAL A 1 85 ? -5.686 -4.490 2.365 1.00 89.94 85 VAL A O 1
ATOM 706 N N . LEU A 1 86 ? -6.224 -5.514 4.296 1.00 89.81 86 LEU A N 1
ATOM 707 C CA . LEU A 1 86 ? -5.081 -6.436 4.280 1.00 89.81 86 LEU A CA 1
ATOM 708 C C . LEU A 1 86 ? -5.105 -7.373 3.066 1.00 89.81 86 LEU A C 1
ATOM 710 O O . LEU A 1 86 ? -4.079 -7.590 2.425 1.00 89.81 86 LEU A O 1
ATOM 714 N N . ALA A 1 87 ? -6.277 -7.912 2.720 1.00 93.12 87 ALA A N 1
ATOM 715 C CA . ALA A 1 87 ? -6.426 -8.750 1.532 1.00 93.12 87 ALA A CA 1
ATOM 716 C C . ALA A 1 87 ? -6.123 -7.964 0.245 1.00 93.12 87 ALA A C 1
ATOM 718 O O . ALA A 1 87 ? -5.439 -8.472 -0.645 1.00 93.12 87 ALA A O 1
ATOM 719 N N . GLY A 1 88 ? -6.595 -6.716 0.163 1.00 89.69 88 GLY A N 1
ATOM 720 C CA . GLY A 1 88 ? -6.296 -5.807 -0.939 1.00 89.69 88 GLY A CA 1
ATOM 721 C C . GLY A 1 88 ? -4.803 -5.503 -1.048 1.00 89.69 88 GLY A C 1
ATOM 722 O O . GLY A 1 88 ? -4.231 -5.659 -2.124 1.00 89.69 88 GLY A O 1
ATOM 723 N N . GLU A 1 89 ? -4.156 -5.135 0.058 1.00 87.31 89 GLU A N 1
ATOM 724 C CA . GLU A 1 89 ? -2.711 -4.887 0.117 1.00 87.31 89 GLU A CA 1
ATOM 725 C C . GLU A 1 89 ? -1.914 -6.101 -0.370 1.00 87.31 89 GLU A C 1
ATOM 727 O O . GLU A 1 89 ? -1.044 -5.962 -1.232 1.00 87.31 89 GLU A O 1
ATOM 732 N N . PHE A 1 90 ? -2.254 -7.297 0.116 1.00 89.19 90 PHE A N 1
ATOM 733 C CA . PHE A 1 90 ? -1.612 -8.538 -0.306 1.00 89.19 90 PHE A CA 1
ATOM 734 C C . PHE A 1 90 ? -1.756 -8.778 -1.815 1.00 89.19 90 PHE A C 1
ATOM 736 O O . PHE A 1 90 ? -0.773 -9.092 -2.483 1.00 89.19 90 PHE A O 1
ATOM 743 N N . LEU A 1 91 ? -2.958 -8.582 -2.367 1.00 90.75 91 LEU A N 1
ATOM 744 C CA . LEU A 1 91 ? -3.224 -8.703 -3.803 1.00 90.75 91 LEU A CA 1
ATOM 745 C C . LEU A 1 91 ? -2.398 -7.707 -4.625 1.00 90.75 91 LEU A C 1
ATOM 747 O O . LEU A 1 91 ? -1.739 -8.108 -5.585 1.00 90.75 91 LEU A O 1
ATOM 751 N N . PHE A 1 92 ? -2.401 -6.426 -4.249 1.00 84.19 92 PHE A N 1
ATOM 752 C CA . PHE A 1 92 ? -1.633 -5.398 -4.955 1.00 84.19 92 PHE A CA 1
ATOM 753 C C . PHE A 1 92 ? -0.131 -5.669 -4.891 1.00 84.19 92 PHE A C 1
ATOM 755 O O . PHE A 1 92 ? 0.551 -5.578 -5.914 1.00 84.19 92 PHE A O 1
ATOM 762 N N . ARG A 1 93 ? 0.375 -6.074 -3.723 1.00 83.38 93 ARG A N 1
ATOM 763 C CA . ARG A 1 93 ? 1.782 -6.437 -3.534 1.00 83.38 93 ARG A CA 1
ATOM 764 C C . ARG A 1 93 ? 2.165 -7.667 -4.360 1.00 83.38 93 ARG A C 1
ATOM 766 O O . ARG A 1 93 ? 3.222 -7.669 -4.983 1.00 83.38 93 ARG A O 1
ATOM 773 N N . TYR A 1 94 ? 1.299 -8.678 -4.424 1.00 87.56 94 TYR A N 1
ATOM 774 C CA . TYR A 1 94 ? 1.516 -9.868 -5.250 1.00 87.56 94 TYR A CA 1
ATOM 775 C C . TYR A 1 94 ? 1.573 -9.529 -6.746 1.00 87.56 94 TYR A C 1
ATOM 777 O O . TYR A 1 94 ? 2.495 -9.952 -7.441 1.00 87.56 94 TYR A O 1
ATOM 785 N N . ILE A 1 95 ? 0.634 -8.709 -7.233 1.00 86.81 95 ILE A N 1
ATOM 786 C CA . ILE A 1 95 ? 0.623 -8.237 -8.626 1.00 86.81 95 ILE A CA 1
ATOM 787 C C . ILE A 1 95 ? 1.901 -7.445 -8.929 1.00 86.81 95 ILE A C 1
ATOM 789 O O . ILE A 1 95 ? 2.550 -7.690 -9.944 1.0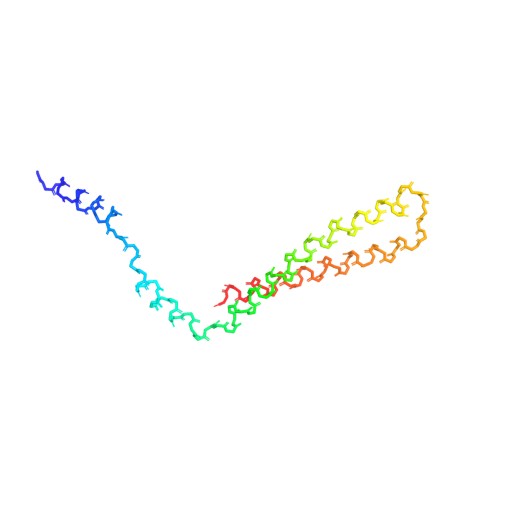0 86.81 95 ILE A O 1
ATOM 793 N N . GLN A 1 96 ? 2.298 -6.531 -8.039 1.00 76.31 96 GLN A N 1
ATOM 794 C CA . GLN A 1 96 ? 3.520 -5.743 -8.195 1.00 76.31 96 GLN A CA 1
ATOM 795 C C . GLN A 1 96 ? 4.774 -6.629 -8.278 1.00 76.31 96 GLN A C 1
ATOM 797 O O . GLN A 1 96 ? 5.628 -6.382 -9.133 1.00 76.31 96 GLN A O 1
ATOM 802 N N . GLN A 1 97 ? 4.876 -7.657 -7.427 1.00 81.81 97 GLN A N 1
ATOM 803 C CA . GLN A 1 97 ? 5.990 -8.610 -7.443 1.00 81.81 97 GLN A CA 1
ATOM 804 C C . GLN A 1 97 ? 6.075 -9.330 -8.790 1.00 81.81 97 GLN A C 1
ATOM 806 O O . GLN A 1 97 ? 7.133 -9.339 -9.414 1.00 81.81 97 GLN A O 1
ATOM 811 N N . TYR A 1 98 ? 4.949 -9.852 -9.280 1.00 82.69 98 TYR A N 1
ATOM 812 C CA . TYR A 1 98 ? 4.904 -10.587 -10.543 1.00 82.69 98 TYR A CA 1
ATOM 813 C C . TYR A 1 98 ? 5.258 -9.707 -11.753 1.00 82.69 98 TYR A C 1
ATOM 815 O O . TYR A 1 98 ? 5.920 -10.164 -12.679 1.00 82.69 98 TYR A O 1
ATOM 823 N N . LEU A 1 99 ? 4.850 -8.431 -11.742 1.00 77.06 99 LEU A N 1
ATOM 824 C CA . LEU A 1 99 ? 5.203 -7.463 -12.790 1.00 77.06 99 LEU A CA 1
ATOM 825 C C . LEU A 1 99 ? 6.674 -7.024 -12.750 1.00 77.06 99 LEU A C 1
ATOM 827 O O . LEU A 1 99 ? 7.157 -6.484 -13.739 1.00 77.06 99 LEU A O 1
ATOM 831 N N . THR A 1 100 ? 7.353 -7.177 -11.610 1.00 75.56 100 THR A N 1
ATOM 832 C CA . THR A 1 100 ? 8.753 -6.752 -11.431 1.00 75.56 100 THR A CA 1
ATOM 833 C C . THR A 1 100 ? 9.733 -7.905 -11.657 1.00 75.56 100 THR A C 1
ATOM 835 O O . THR A 1 100 ? 10.879 -7.668 -12.031 1.00 75.56 100 THR A O 1
ATOM 838 N N . GLU A 1 101 ? 9.293 -9.146 -11.437 1.00 72.38 101 GLU A N 1
ATOM 839 C CA . GLU A 1 101 ? 10.075 -10.361 -11.706 1.00 72.38 101 GLU A CA 1
ATOM 840 C C . GLU A 1 101 ? 10.144 -10.756 -13.192 1.00 72.38 101 GLU A C 1
ATOM 842 O O . GLU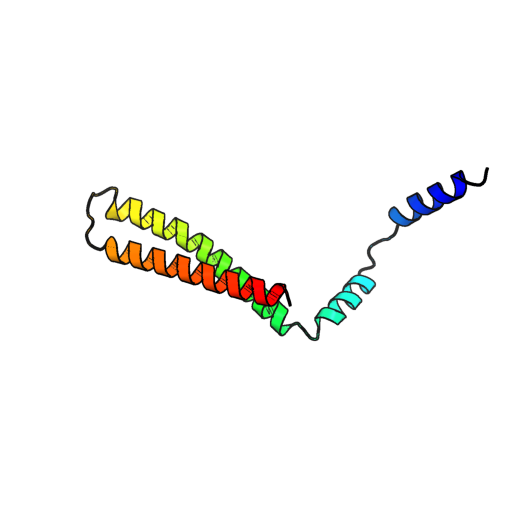 A 1 101 ? 10.949 -11.621 -13.538 1.00 72.38 101 GLU A O 1
ATOM 847 N N . TYR A 1 102 ? 9.349 -10.129 -14.066 1.00 49.50 102 TYR A N 1
ATOM 848 C CA . TYR A 1 102 ? 9.324 -10.375 -15.515 1.00 49.50 102 TYR A C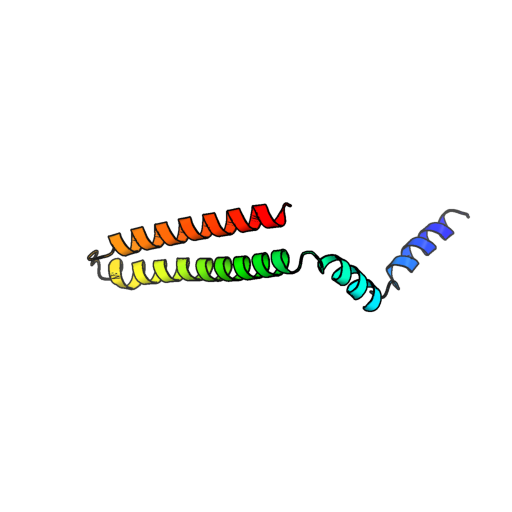A 1
ATOM 849 C C . TYR A 1 102 ? 9.893 -9.191 -16.304 1.00 49.50 102 TYR A C 1
ATOM 851 O O . TYR A 1 102 ? 10.670 -9.434 -17.257 1.00 49.50 102 TYR A O 1
#

pLDDT: mean 79.62, std 11.75, range [49.5, 93.12]

Sequence (102 aa):
MHKLLRENFYEKDIEEKQLDRRTVLKLLGYVKPYKFLLGLTVFLLLITAALEIVVPYLIKIAIDRHLTPQKLDGFIYLIILFGAVLAGEFLFRYIQQYLTEY

Secondary structure (DSSP, 8-state):
--SHHHHHHHHHHHH-----HHHHHHHHHHHGGGHHHHHHHHHHHHHHHHHHHHHHHHHHHIIIIIITTT--TTHHHHHHHHHHHHHHHHHHHHHHHHHH--